Protein AF-G9XUE3-F1 (afdb_monomer_lite)

Foldseek 3Di:
DVLPVQWDDDPVDIDGNVVVVVVVVVCVPPDDDDDPDPDDPVVSVVVVVCVVVVVVLVVCLVPVLPPDCPVDPDPVVNVVSSVVSVVVSD

InterPro domains:
  IPR002559 Transposase IS4-like domain [PF01609] (33-89)
  IPR012337 Ribonuclease H-like superfamily [SSF53098] (31-89)
  IPR047654 IS1634 transposase [NF033559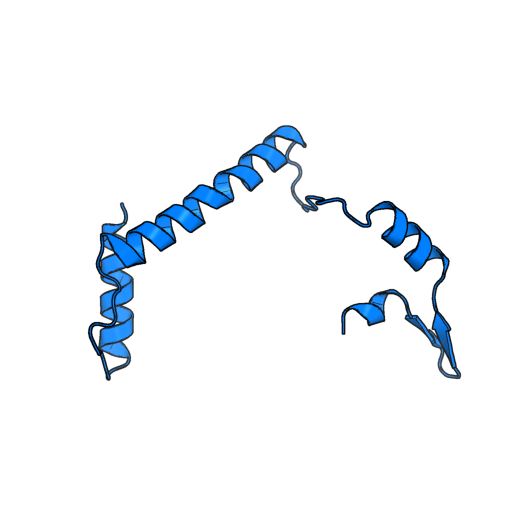] (2-90)

Structure (mmCIF, N/CA/C/O backbone):
data_AF-G9XUE3-F1
#
_entry.id   AF-G9XUE3-F1
#
loop_
_atom_site.group_PDB
_atom_site.id
_atom_site.type_symbol
_atom_site.label_atom_id
_atom_site.label_alt_id
_atom_site.label_comp_id
_atom_site.label_asym_id
_atom_site.label_entity_id
_atom_site.label_seq_id
_atom_site.pdbx_PDB_ins_code
_atom_site.Cartn_x
_atom_site.Cartn_y
_atom_site.Cartn_z
_atom_site.occupancy
_atom_site.B_iso_or_equiv
_atom_site.auth_seq_id
_atom_site.auth_comp_id
_atom_site.auth_asym_id
_atom_site.auth_atom_id
_atom_site.pdbx_PDB_model_num
ATOM 1 N N . SER A 1 1 ? 0.469 -8.395 18.364 1.00 56.97 1 SER A N 1
ATOM 2 C CA . SER A 1 1 ? -0.932 -8.799 18.584 1.00 56.97 1 SER A CA 1
ATOM 3 C C . SER A 1 1 ? -1.783 -7.546 18.550 1.00 56.97 1 SER A C 1
ATOM 5 O O . SER A 1 1 ? -1.628 -6.701 19.428 1.00 56.97 1 SER A O 1
ATOM 7 N N . GLU A 1 2 ? -2.611 -7.408 17.514 1.00 72.12 2 GLU A N 1
ATOM 8 C CA . GLU A 1 2 ? -3.453 -6.231 17.227 1.00 72.12 2 GLU A CA 1
ATOM 9 C C . GLU A 1 2 ? -4.379 -5.834 18.388 1.00 72.12 2 GLU A C 1
ATOM 11 O O . GLU A 1 2 ? -4.767 -4.678 18.520 1.00 72.12 2 GLU A O 1
ATOM 16 N N . TYR A 1 3 ? -4.684 -6.770 19.286 1.00 74.62 3 TYR A N 1
ATOM 17 C CA . TYR A 1 3 ? -5.625 -6.572 20.388 1.00 74.62 3 TYR A CA 1
ATOM 18 C C . TYR A 1 3 ? -5.049 -5.807 21.587 1.00 74.62 3 TYR A C 1
ATOM 20 O O . TYR A 1 3 ? -5.798 -5.363 22.455 1.00 74.62 3 TYR A O 1
ATOM 28 N N . LYS A 1 4 ? -3.725 -5.593 21.635 1.00 77.75 4 LYS A N 1
ATOM 29 C CA . LYS A 1 4 ? -3.052 -4.925 22.764 1.00 77.75 4 LYS A CA 1
ATOM 30 C C . LYS A 1 4 ? -3.544 -3.486 22.985 1.00 77.75 4 LYS A C 1
ATOM 32 O O . LYS A 1 4 ? -3.538 -3.013 24.114 1.00 77.75 4 LYS A O 1
ATOM 37 N N . LYS A 1 5 ? -4.017 -2.805 21.933 1.00 79.00 5 LYS A N 1
ATOM 38 C CA . LYS A 1 5 ? -4.549 -1.429 22.008 1.00 79.00 5 LYS A CA 1
ATOM 39 C C . LYS A 1 5 ? -5.870 -1.304 22.781 1.00 79.00 5 LYS A C 1
ATOM 41 O O . LYS A 1 5 ? -6.199 -0.205 23.229 1.00 79.00 5 LYS A O 1
ATOM 46 N N . TYR A 1 6 ? -6.591 -2.413 22.962 1.00 81.25 6 TYR A N 1
ATOM 47 C CA . TYR A 1 6 ? -7.886 -2.466 23.652 1.00 81.25 6 TYR A CA 1
ATOM 48 C C . TYR A 1 6 ? -7.790 -2.959 25.097 1.00 81.25 6 TYR A C 1
ATOM 50 O O . TYR A 1 6 ? -8.812 -3.063 25.769 1.00 81.25 6 TYR A O 1
ATOM 58 N N . ILE A 1 7 ? -6.590 -3.274 25.585 1.00 84.62 7 ILE A N 1
ATOM 59 C CA . ILE A 1 7 ? -6.383 -3.800 26.934 1.00 84.62 7 ILE A CA 1
ATOM 60 C C . ILE A 1 7 ? -5.710 -2.716 27.773 1.00 84.62 7 ILE A C 1
ATOM 62 O O . ILE A 1 7 ? -4.628 -2.238 27.433 1.00 84.62 7 ILE A O 1
ATOM 66 N N . ASN A 1 8 ? -6.342 -2.345 28.881 1.00 78.94 8 ASN A N 1
ATOM 67 C CA . ASN A 1 8 ? -5.694 -1.585 29.938 1.00 78.94 8 ASN A CA 1
ATOM 68 C C . ASN A 1 8 ? -5.044 -2.594 30.891 1.00 78.94 8 ASN A C 1
ATOM 70 O O . ASN A 1 8 ? -5.723 -3.463 31.436 1.00 78.94 8 ASN A O 1
ATOM 74 N N . VAL A 1 9 ? -3.730 -2.501 31.074 1.00 79.00 9 VAL A N 1
ATOM 75 C CA . VAL A 1 9 ? -2.996 -3.353 32.017 1.00 79.00 9 VAL A CA 1
ATOM 76 C C . VAL A 1 9 ? -2.644 -2.512 33.236 1.00 79.00 9 VAL A C 1
ATOM 78 O O . VAL A 1 9 ? -1.866 -1.566 33.126 1.00 79.00 9 VAL A O 1
ATOM 81 N N . THR A 1 10 ? -3.217 -2.851 34.386 1.00 72.69 10 THR A N 1
ATOM 82 C CA . THR A 1 10 ? -2.750 -2.414 35.707 1.00 72.69 10 THR A CA 1
ATOM 83 C C . THR A 1 10 ? -1.917 -3.530 36.339 1.00 72.69 10 THR A C 1
ATOM 85 O O . THR A 1 10 ? -2.011 -4.685 35.927 1.00 72.69 10 THR A O 1
ATOM 88 N N . ALA A 1 11 ? -1.084 -3.198 37.332 1.00 66.88 11 ALA A N 1
ATOM 89 C CA . ALA A 1 11 ? -0.151 -4.140 37.969 1.00 66.88 11 ALA A CA 1
ATOM 90 C C . ALA A 1 11 ? -0.818 -5.422 38.524 1.00 66.88 11 ALA A C 1
ATOM 92 O O . ALA A 1 11 ? -0.142 -6.428 38.711 1.00 66.88 11 ALA A O 1
ATOM 93 N N . GLU A 1 12 ? -2.135 -5.391 38.743 1.00 68.69 12 GLU A N 1
ATOM 94 C CA . GLU A 1 12 ? -2.916 -6.454 39.384 1.00 68.69 12 GLU A CA 1
ATOM 95 C C . GLU A 1 12 ? -3.959 -7.105 38.451 1.00 68.69 12 GLU A C 1
ATOM 97 O O . GLU A 1 12 ? -4.458 -8.185 38.763 1.00 68.69 12 GLU A O 1
ATOM 102 N N . ALA A 1 13 ? -4.295 -6.500 37.299 1.00 69.25 13 ALA A N 1
ATOM 103 C CA . ALA A 1 13 ? -5.294 -7.041 36.370 1.00 69.25 13 ALA A CA 1
ATOM 104 C C . ALA A 1 13 ? -5.202 -6.443 34.953 1.00 69.25 13 ALA A C 1
ATOM 106 O O . ALA A 1 13 ? -4.846 -5.281 34.761 1.00 69.25 13 ALA A O 1
ATOM 107 N N . ALA A 1 14 ? -5.602 -7.227 33.949 1.00 76.88 14 ALA A N 1
ATOM 108 C CA . ALA A 1 14 ? -5.822 -6.755 32.583 1.00 76.88 14 ALA A CA 1
ATOM 109 C C . ALA A 1 14 ? -7.329 -6.612 32.330 1.00 76.88 14 ALA A C 1
ATOM 111 O O . ALA A 1 14 ? -8.064 -7.596 32.393 1.00 76.88 14 ALA A O 1
ATOM 112 N N . THR A 1 15 ? -7.795 -5.397 32.044 1.00 80.44 15 THR A N 1
ATOM 113 C CA . THR A 1 15 ? -9.207 -5.111 31.749 1.00 80.44 15 THR A CA 1
ATOM 114 C C . THR A 1 15 ? -9.382 -4.641 30.309 1.00 80.44 15 THR A C 1
ATOM 116 O O . THR A 1 15 ? -8.513 -3.983 29.732 1.00 80.44 15 THR A O 1
ATOM 119 N N . ILE A 1 16 ? -10.510 -5.001 29.695 1.00 83.62 16 ILE A N 1
ATOM 120 C CA . ILE A 1 16 ? -10.848 -4.554 28.340 1.00 83.62 16 ILE A CA 1
ATOM 121 C C . ILE A 1 16 ? -11.366 -3.119 28.418 1.00 83.62 16 ILE A C 1
ATOM 123 O O . ILE A 1 16 ? -12.306 -2.822 29.154 1.00 83.62 16 ILE A O 1
ATOM 127 N N . ASN A 1 17 ? -10.772 -2.234 27.625 1.00 84.00 17 ASN A N 1
ATOM 128 C CA . ASN A 1 17 ? -11.228 -0.864 27.461 1.00 84.00 17 ASN A CA 1
ATOM 129 C C . ASN A 1 17 ? -12.413 -0.832 26.482 1.00 84.00 17 ASN A C 1
ATOM 131 O O . ASN A 1 17 ? -12.236 -0.799 25.261 1.00 84.00 17 ASN A O 1
ATOM 135 N N . THR A 1 18 ? -13.628 -0.877 27.027 1.00 83.50 18 THR A N 1
ATOM 136 C CA . THR A 1 18 ? -14.882 -0.916 26.258 1.00 83.50 18 THR A CA 1
ATOM 137 C C . THR A 1 18 ? -15.136 0.361 25.458 1.00 83.50 18 THR A C 1
ATOM 139 O O . THR A 1 18 ? -15.742 0.283 24.392 1.00 83.50 18 THR A O 1
ATOM 142 N N . ASP A 1 19 ? -14.634 1.517 25.896 1.00 84.56 19 ASP A N 1
ATOM 143 C CA . ASP A 1 19 ? -14.769 2.780 25.159 1.00 84.56 19 ASP A CA 1
ATOM 144 C C . ASP A 1 19 ? -13.938 2.782 23.873 1.00 84.56 19 ASP A C 1
ATOM 146 O O . ASP A 1 19 ? -14.455 3.090 22.798 1.00 84.56 19 ASP A O 1
ATOM 150 N N . LYS A 1 20 ? -12.674 2.344 23.946 1.00 81.62 20 LYS A N 1
ATOM 151 C CA . LYS A 1 20 ? -11.829 2.167 22.750 1.00 81.62 20 LYS A CA 1
ATOM 152 C C . LYS A 1 20 ? -12.404 1.130 21.789 1.00 81.62 20 LYS A C 1
ATOM 154 O O . LYS A 1 20 ? -12.259 1.271 20.577 1.00 81.62 20 LYS A O 1
ATOM 159 N N . LEU A 1 21 ? -13.050 0.095 22.326 1.00 84.00 21 LEU A N 1
ATOM 160 C CA . LEU A 1 21 ? -13.714 -0.929 21.525 1.00 84.00 21 LEU A CA 1
ATOM 161 C C . LEU A 1 21 ? -14.921 -0.351 20.772 1.00 84.00 21 LEU A C 1
ATOM 163 O O . LEU A 1 21 ? -15.037 -0.552 19.568 1.00 84.00 21 LEU A O 1
ATOM 167 N N . LYS A 1 22 ? -15.775 0.426 21.451 1.00 85.19 22 LYS A N 1
ATOM 168 C CA . LYS A 1 22 ? -16.918 1.108 20.822 1.00 85.19 22 LYS A CA 1
ATOM 169 C C . LYS A 1 22 ? -16.479 2.095 19.745 1.00 85.19 22 LYS A C 1
ATOM 171 O O . LYS A 1 22 ? -17.099 2.136 18.692 1.00 85.19 22 LYS A O 1
ATOM 176 N N . GLN A 1 23 ? -15.415 2.861 19.984 1.00 84.19 23 GLN A N 1
ATOM 177 C CA . GLN A 1 23 ? -14.876 3.790 18.985 1.00 84.19 23 GLN A CA 1
ATOM 178 C C . GLN A 1 23 ? -14.336 3.063 17.753 1.00 84.19 23 GLN A C 1
ATOM 180 O O . GLN A 1 23 ? -14.578 3.507 16.638 1.00 84.19 23 GLN A O 1
ATOM 185 N N . ALA A 1 24 ? -13.641 1.938 17.938 1.00 81.50 24 ALA A N 1
ATOM 186 C CA . ALA A 1 24 ? -13.182 1.126 16.816 1.00 81.50 24 ALA A CA 1
ATOM 187 C C . ALA A 1 24 ? -14.354 0.528 16.023 1.00 81.50 24 ALA A C 1
ATOM 189 O O . ALA A 1 24 ? -14.320 0.571 14.799 1.00 81.50 24 ALA A O 1
ATOM 190 N N . ALA A 1 25 ? -15.411 0.080 16.709 1.00 85.62 25 ALA A N 1
ATOM 191 C CA . ALA A 1 25 ? -16.590 -0.512 16.078 1.00 85.62 25 ALA A CA 1
ATOM 192 C C . ALA A 1 25 ? -17.331 0.440 15.121 1.00 85.62 25 ALA A C 1
ATOM 194 O O . ALA A 1 25 ? -17.966 -0.011 14.174 1.00 85.62 25 ALA A O 1
ATOM 195 N N . VAL A 1 26 ? -17.235 1.761 15.324 1.00 84.75 26 VAL A N 1
ATOM 196 C CA . VAL A 1 26 ? -17.811 2.764 14.402 1.00 84.75 26 VAL A CA 1
ATOM 197 C C . VAL A 1 26 ? -17.169 2.694 13.014 1.00 84.75 26 VAL A C 1
ATOM 199 O O . VAL A 1 26 ? -17.807 3.022 12.016 1.00 84.75 26 VAL A O 1
ATOM 202 N N . PHE A 1 27 ? -15.910 2.271 12.950 1.00 80.62 27 PHE A N 1
ATOM 203 C CA . PHE A 1 27 ? -15.125 2.223 11.723 1.00 80.62 27 PHE A CA 1
ATOM 204 C C . PHE A 1 27 ? -15.034 0.816 11.125 1.00 80.62 27 PHE A C 1
ATOM 206 O O . PHE A 1 27 ? -14.352 0.621 10.118 1.00 80.62 27 PHE A O 1
ATOM 213 N N . ASP A 1 28 ? -15.728 -0.162 11.711 1.00 83.88 28 ASP A N 1
ATOM 214 C CA . ASP A 1 28 ? -15.747 -1.526 11.197 1.00 83.88 28 ASP A CA 1
ATOM 215 C C . ASP A 1 28 ? -16.371 -1.558 9.792 1.00 83.88 28 ASP A C 1
ATOM 217 O O . ASP A 1 28 ? -17.471 -1.062 9.552 1.00 83.88 28 ASP A O 1
ATOM 221 N N . GLY A 1 29 ? -15.642 -2.137 8.835 1.00 83.38 29 GLY A N 1
ATOM 222 C CA . GLY A 1 29 ? -16.053 -2.206 7.428 1.00 83.38 29 GLY A CA 1
ATOM 223 C C . GLY A 1 29 ? -15.782 -0.939 6.609 1.00 83.38 29 GLY A C 1
ATOM 224 O O . GLY A 1 29 ? -15.993 -0.955 5.396 1.00 83.38 29 GLY A O 1
ATOM 225 N N . LEU A 1 30 ? -15.274 0.132 7.225 1.00 84.44 30 LEU A N 1
ATOM 226 C CA . LEU A 1 30 ? -14.835 1.334 6.520 1.00 84.44 30 LEU A CA 1
ATOM 227 C C . LEU A 1 30 ? -13.341 1.258 6.200 1.00 84.44 30 LEU A C 1
ATOM 229 O O . LEU A 1 30 ? -12.519 0.885 7.035 1.00 84.44 30 LEU A O 1
ATOM 233 N N . TYR A 1 31 ? -12.981 1.664 4.984 1.00 82.38 31 TYR A N 1
ATOM 234 C CA . TYR A 1 31 ? -11.586 1.859 4.609 1.00 82.38 31 TYR A CA 1
ATOM 235 C C . TYR A 1 31 ? -11.207 3.326 4.813 1.00 82.38 31 TYR A C 1
ATOM 237 O O . TYR A 1 31 ? -11.670 4.197 4.076 1.00 82.38 31 TYR A O 1
ATOM 245 N N . ILE A 1 32 ? -10.401 3.603 5.838 1.00 86.50 32 ILE A N 1
ATOM 246 C CA . ILE A 1 32 ? -10.056 4.966 6.254 1.00 86.50 32 ILE A CA 1
ATOM 247 C C . ILE A 1 32 ? -8.604 5.256 5.904 1.00 86.50 32 ILE A C 1
ATOM 249 O O . ILE A 1 32 ? -7.703 4.494 6.250 1.00 86.50 32 ILE A O 1
ATOM 253 N N . LEU A 1 33 ? -8.381 6.398 5.257 1.00 87.19 33 LEU A N 1
ATOM 254 C CA . LEU A 1 33 ? -7.046 6.933 5.029 1.00 87.19 33 LEU A CA 1
ATOM 255 C C . LEU A 1 33 ? -6.662 7.822 6.207 1.00 87.19 33 LEU A C 1
ATOM 257 O O . LEU A 1 33 ? -7.237 8.891 6.401 1.00 87.19 33 LEU A O 1
ATOM 261 N N . GLN A 1 34 ? -5.689 7.370 6.994 1.00 88.25 34 GLN A N 1
ATOM 262 C CA . GLN A 1 34 ? -5.097 8.158 8.066 1.00 88.25 34 GLN A CA 1
ATOM 263 C C . GLN A 1 34 ? -3.700 8.606 7.644 1.00 88.25 34 GLN A C 1
ATOM 265 O O . GLN A 1 34 ? -2.859 7.786 7.284 1.00 88.25 34 GLN A O 1
ATOM 270 N N . THR A 1 35 ? -3.458 9.912 7.694 1.00 88.56 35 THR A N 1
ATOM 271 C CA . THR A 1 35 ? -2.191 10.530 7.297 1.00 88.56 35 THR A CA 1
ATOM 272 C C . THR A 1 35 ? -1.788 11.597 8.310 1.00 88.56 35 THR A C 1
ATOM 274 O O . THR A 1 35 ? -2.640 12.162 8.994 1.00 88.56 35 THR A O 1
ATOM 277 N N . ASN A 1 36 ? -0.488 11.856 8.423 1.00 92.50 36 ASN A N 1
ATOM 278 C CA . ASN A 1 36 ? 0.087 12.953 9.205 1.00 92.50 36 ASN A CA 1
ATOM 279 C C . ASN A 1 36 ? 0.436 14.176 8.335 1.00 92.50 36 ASN A C 1
ATOM 281 O O . ASN A 1 36 ? 1.160 15.055 8.790 1.00 92.50 36 ASN A O 1
ATOM 285 N N . THR A 1 37 ? -0.015 14.199 7.079 1.00 91.25 37 THR A N 1
ATOM 286 C CA . THR A 1 37 ? 0.211 15.302 6.139 1.00 91.25 37 THR A CA 1
ATOM 287 C C . THR A 1 37 ? -0.761 16.449 6.381 1.00 91.25 37 THR A C 1
ATOM 289 O O . THR A 1 37 ? -1.938 16.200 6.631 1.00 91.25 37 THR A O 1
ATOM 292 N N . ASP A 1 38 ? -0.317 17.676 6.123 1.00 93.12 38 ASP A N 1
ATOM 293 C CA . ASP A 1 38 ? -1.172 18.874 6.125 1.00 93.12 38 ASP A CA 1
ATOM 294 C C . ASP A 1 38 ? -1.945 19.081 4.805 1.00 93.12 38 ASP A C 1
ATOM 296 O O . ASP A 1 38 ? -2.561 20.124 4.587 1.00 93.12 38 ASP A O 1
ATOM 300 N N . LEU A 1 39 ? -1.894 18.099 3.896 1.00 92.00 39 LEU A N 1
ATOM 301 C CA . LEU A 1 39 ? -2.592 18.141 2.613 1.00 92.00 39 LEU A CA 1
ATOM 302 C C . LEU A 1 39 ? -4.118 18.128 2.807 1.00 92.00 39 LEU A C 1
ATOM 304 O O . LEU A 1 39 ? -4.622 17.442 3.704 1.00 92.00 39 LEU A O 1
ATOM 308 N N . PRO A 1 40 ? -4.878 18.814 1.936 1.00 93.62 40 PRO A N 1
ATOM 309 C CA . PRO A 1 40 ? -6.330 18.749 1.973 1.00 93.62 40 PRO A CA 1
ATOM 310 C C . PRO A 1 40 ? -6.827 17.340 1.628 1.00 93.62 40 PRO A C 1
ATOM 312 O O . PRO A 1 40 ? -6.194 16.585 0.888 1.00 93.62 40 PRO A O 1
ATOM 315 N N . THR A 1 41 ? -8.000 16.981 2.152 1.00 90.19 41 THR A N 1
ATOM 316 C CA . THR A 1 41 ? -8.545 15.615 2.074 1.00 90.19 41 THR A CA 1
ATOM 317 C C . THR A 1 41 ? -8.647 15.076 0.644 1.00 90.19 41 THR A C 1
ATOM 319 O O . THR A 1 41 ? -8.371 13.898 0.416 1.00 90.19 41 THR A O 1
ATOM 322 N N . GLU A 1 42 ? -9.004 15.917 -0.329 1.00 90.88 42 GLU A N 1
ATOM 323 C CA . GLU A 1 42 ? -9.104 15.495 -1.732 1.00 90.88 42 GLU A CA 1
ATOM 324 C C . GLU A 1 42 ? -7.742 15.165 -2.355 1.00 90.88 42 GLU A C 1
ATOM 326 O O . GLU A 1 42 ? -7.616 14.194 -3.109 1.00 90.88 42 GLU A O 1
ATOM 331 N N . GLU A 1 43 ? -6.701 15.917 -1.998 1.00 90.81 43 GLU A N 1
ATOM 332 C CA . GLU A 1 43 ? -5.336 15.648 -2.451 1.00 90.81 43 GLU A CA 1
ATOM 333 C C . GLU A 1 43 ? -4.796 14.367 -1.821 1.00 90.81 43 GLU A C 1
ATOM 335 O O . GLU A 1 43 ? -4.201 13.550 -2.519 1.00 90.81 43 GLU A O 1
ATOM 340 N N . VAL A 1 44 ? -5.082 14.123 -0.538 1.00 91.88 44 VAL A N 1
ATOM 341 C CA . VAL A 1 44 ? -4.728 12.862 0.136 1.00 91.88 44 VAL A CA 1
ATOM 342 C C . VAL A 1 44 ? -5.384 11.670 -0.560 1.00 91.88 44 VAL A C 1
ATOM 344 O O . VAL A 1 44 ? -4.724 10.665 -0.823 1.00 91.88 44 VAL A O 1
ATOM 347 N N . ALA A 1 45 ? -6.672 11.771 -0.896 1.00 89.88 45 ALA A N 1
ATOM 348 C CA . ALA A 1 45 ? -7.384 10.708 -1.600 1.00 89.88 45 ALA A CA 1
ATOM 349 C C . ALA A 1 45 ? -6.816 10.465 -3.008 1.00 89.8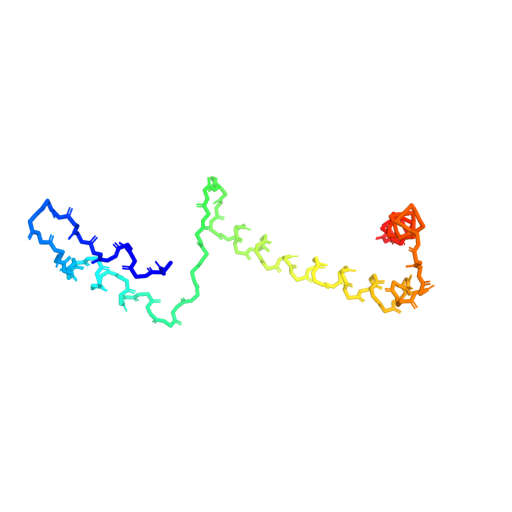8 45 ALA A C 1
ATOM 351 O O . ALA A 1 45 ? -6.722 9.318 -3.451 1.00 89.88 45 ALA A O 1
ATOM 352 N N . THR A 1 46 ? -6.418 11.532 -3.701 1.00 89.56 46 THR A N 1
ATOM 353 C CA . THR A 1 46 ? -5.811 11.455 -5.037 1.00 89.56 46 THR A CA 1
ATOM 354 C C . THR A 1 46 ? -4.421 10.828 -4.977 1.00 89.56 46 THR A C 1
ATOM 356 O O . THR A 1 46 ? -4.168 9.849 -5.674 1.00 89.56 46 THR A O 1
ATOM 359 N N . ALA A 1 47 ? -3.563 11.296 -4.071 1.00 87.12 47 ALA A N 1
ATOM 360 C CA . ALA A 1 47 ? -2.232 10.739 -3.850 1.00 87.12 47 ALA A CA 1
ATOM 361 C C . ALA A 1 47 ? -2.291 9.263 -3.431 1.00 87.12 47 ALA A C 1
ATOM 363 O O . ALA A 1 47 ? -1.504 8.443 -3.904 1.00 87.12 47 ALA A O 1
ATOM 364 N N . TYR A 1 48 ? -3.257 8.894 -2.584 1.00 88.19 48 TYR A N 1
ATOM 365 C CA . TYR A 1 48 ? -3.483 7.497 -2.229 1.00 88.19 48 TYR A CA 1
ATOM 366 C C . TYR A 1 48 ? -3.929 6.667 -3.433 1.00 88.19 48 TYR A C 1
ATOM 368 O O . TYR A 1 48 ? -3.484 5.532 -3.601 1.00 88.19 48 TYR A O 1
ATOM 376 N N . ARG A 1 49 ? -4.788 7.221 -4.297 1.00 84.62 49 ARG A N 1
ATOM 377 C CA . ARG A 1 49 ? -5.185 6.546 -5.531 1.00 84.62 49 ARG A CA 1
ATOM 378 C C . ARG A 1 49 ? -3.951 6.274 -6.385 1.00 84.62 49 ARG A C 1
ATOM 380 O O . ARG A 1 49 ? -3.773 5.134 -6.785 1.00 84.62 49 ARG A O 1
ATOM 387 N N . ASP A 1 50 ? -3.049 7.232 -6.559 1.00 86.12 50 ASP A N 1
ATOM 388 C CA . ASP A 1 50 ? -1.825 7.060 -7.355 1.00 86.12 50 ASP A CA 1
ATOM 389 C C . ASP A 1 50 ? -0.866 5.961 -6.866 1.00 86.12 50 ASP A C 1
ATOM 391 O O . ASP A 1 50 ? 0.024 5.551 -7.613 1.00 86.12 50 ASP A O 1
ATOM 395 N N . LEU A 1 51 ? -1.093 5.368 -5.690 1.00 83.62 51 LEU A N 1
ATOM 396 C CA . LEU A 1 51 ? -0.395 4.157 -5.248 1.00 83.62 51 LEU A CA 1
ATOM 397 C C . LEU A 1 51 ? -0.500 3.004 -6.266 1.00 83.62 51 LEU A C 1
ATOM 399 O O . LEU A 1 51 ? 0.448 2.228 -6.417 1.00 83.62 51 LEU A O 1
ATOM 403 N N . TRP A 1 52 ? -1.597 2.916 -7.033 1.00 83.81 52 TRP A N 1
ATOM 404 C CA . TRP A 1 52 ? -1.743 1.910 -8.099 1.00 83.81 52 TRP A CA 1
ATOM 405 C C . TRP A 1 52 ? -0.642 2.029 -9.167 1.00 83.81 52 TRP A C 1
ATOM 407 O O . TRP A 1 52 ? -0.290 1.038 -9.813 1.00 83.81 52 TRP A O 1
ATOM 417 N N . GLN A 1 53 ? -0.063 3.220 -9.355 1.00 83.12 53 GLN A N 1
ATOM 418 C CA . GLN A 1 53 ? 1.035 3.434 -10.297 1.00 83.12 53 GLN A CA 1
ATOM 419 C C . GLN A 1 53 ? 2.293 2.680 -9.856 1.00 83.12 53 GLN A C 1
ATOM 421 O O . GLN A 1 53 ? 2.976 2.096 -10.697 1.00 83.12 53 GLN A O 1
ATOM 426 N N . ILE A 1 54 ? 2.558 2.606 -8.547 1.00 81.00 54 ILE A N 1
ATOM 427 C CA . ILE A 1 54 ? 3.659 1.813 -7.985 1.00 81.00 54 ILE A CA 1
ATOM 428 C C . ILE A 1 54 ? 3.407 0.322 -8.226 1.00 81.00 54 ILE A C 1
ATOM 430 O O . ILE A 1 54 ? 4.294 -0.391 -8.699 1.00 81.00 54 ILE A O 1
ATOM 434 N N . GLU A 1 55 ? 2.189 -0.164 -7.980 1.00 83.44 55 GLU A N 1
ATOM 435 C CA . GLU A 1 55 ? 1.833 -1.560 -8.268 1.00 83.44 55 GLU A CA 1
ATOM 436 C C . GLU A 1 55 ? 1.995 -1.901 -9.753 1.00 83.44 55 GLU A C 1
ATOM 438 O O . GLU A 1 55 ? 2.511 -2.968 -10.107 1.00 83.44 55 GLU A O 1
ATOM 443 N N . ARG A 1 56 ? 1.597 -0.983 -10.640 1.00 84.19 56 ARG A N 1
ATOM 444 C CA . ARG A 1 56 ? 1.799 -1.105 -12.086 1.00 84.19 56 ARG A CA 1
ATOM 445 C C . ARG A 1 56 ? 3.282 -1.102 -12.444 1.00 84.19 56 ARG A C 1
ATOM 447 O O . ARG A 1 56 ? 3.690 -1.924 -13.259 1.00 84.19 56 ARG A O 1
ATOM 454 N N . ALA A 1 57 ? 4.091 -0.240 -11.837 1.00 82.19 57 ALA A N 1
ATOM 455 C CA . ALA A 1 57 ? 5.535 -0.198 -12.045 1.00 82.19 57 ALA A CA 1
ATOM 456 C C . ALA A 1 57 ? 6.187 -1.535 -11.648 1.00 82.19 57 ALA A C 1
ATOM 458 O O . ALA A 1 57 ? 6.930 -2.119 -12.436 1.00 82.19 57 ALA A O 1
ATOM 459 N N . PHE A 1 58 ? 5.812 -2.106 -10.498 1.00 80.50 58 PHE A N 1
ATOM 460 C CA . PHE A 1 58 ? 6.254 -3.443 -10.089 1.00 80.50 58 PHE A CA 1
ATOM 461 C C . PHE A 1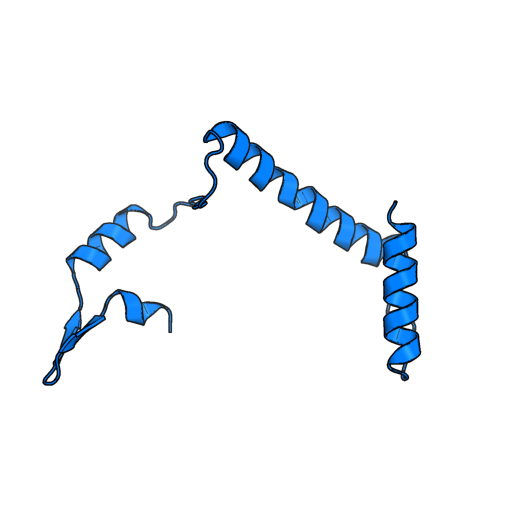 58 ? 5.762 -4.550 -11.024 1.00 80.50 58 PHE A C 1
ATOM 463 O O . PHE A 1 58 ? 6.497 -5.502 -11.297 1.00 80.50 58 PHE A O 1
ATOM 470 N N . ARG A 1 59 ? 4.529 -4.450 -11.530 1.00 81.75 59 ARG A N 1
ATOM 471 C CA . ARG A 1 59 ? 3.997 -5.394 -12.521 1.00 81.75 59 ARG A CA 1
ATOM 472 C C . ARG A 1 59 ? 4.794 -5.334 -13.822 1.00 81.75 59 ARG A C 1
ATOM 474 O O . ARG A 1 59 ? 5.163 -6.386 -14.339 1.00 81.75 59 ARG A O 1
ATOM 481 N N . ASN A 1 60 ? 5.097 -4.139 -14.321 1.00 79.69 60 ASN A N 1
ATOM 482 C CA . ASN A 1 60 ? 5.901 -3.923 -15.527 1.00 79.69 60 ASN A CA 1
ATOM 483 C C . ASN A 1 60 ? 7.332 -4.434 -15.348 1.00 79.69 60 ASN A C 1
ATOM 485 O O . ASN A 1 60 ? 7.853 -5.124 -16.219 1.00 79.69 60 ASN A O 1
ATOM 489 N N . LEU A 1 61 ? 7.933 -4.181 -14.187 1.00 79.06 61 LEU A N 1
ATOM 490 C CA . LEU A 1 61 ? 9.261 -4.677 -13.840 1.00 79.06 61 LEU A CA 1
ATOM 491 C C . LEU A 1 61 ? 9.320 -6.217 -13.859 1.00 79.06 61 LEU A C 1
ATOM 493 O O . LEU A 1 61 ? 10.277 -6.798 -14.361 1.00 79.06 61 LEU A O 1
ATOM 497 N N . LYS A 1 62 ? 8.264 -6.892 -13.394 1.00 74.25 62 LYS A N 1
ATOM 498 C CA . LYS A 1 62 ? 8.166 -8.363 -13.413 1.00 74.25 62 LYS A CA 1
ATOM 499 C C . LYS A 1 62 ? 7.812 -8.962 -14.779 1.00 74.25 62 LYS A C 1
ATOM 501 O O . LYS A 1 62 ? 8.118 -10.127 -15.008 1.00 74.25 62 LYS A O 1
ATOM 506 N N . SER A 1 63 ? 7.123 -8.220 -15.648 1.00 73.00 63 SER A N 1
ATOM 507 C CA . SER A 1 63 ? 6.571 -8.750 -16.908 1.00 73.00 63 SER A CA 1
ATOM 508 C C . SER A 1 63 ? 7.334 -8.292 -18.150 1.00 73.00 63 SER A C 1
ATOM 510 O O . SER A 1 63 ? 7.746 -9.136 -18.940 1.00 73.00 63 SER A O 1
ATOM 512 N N . THR A 1 64 ? 7.539 -6.984 -18.311 1.00 65.75 64 THR A N 1
ATOM 513 C CA . THR A 1 64 ? 8.152 -6.360 -19.495 1.00 65.75 64 THR A CA 1
ATOM 514 C C . THR A 1 64 ? 9.674 -6.326 -19.408 1.00 65.75 64 THR A C 1
ATOM 516 O O . THR A 1 64 ? 10.350 -6.629 -20.383 1.00 65.75 64 THR A O 1
ATOM 519 N N . LEU A 1 65 ? 10.216 -5.977 -18.238 1.00 62.72 65 LEU A N 1
ATOM 520 C CA . LEU A 1 65 ? 11.665 -5.860 -17.998 1.00 62.72 65 LEU A CA 1
ATOM 521 C C . LEU A 1 65 ? 12.315 -7.170 -17.540 1.00 62.72 65 LEU A C 1
ATOM 523 O O . LEU A 1 65 ? 13.482 -7.185 -17.155 1.00 62.72 65 LEU A O 1
ATOM 527 N N . ASP A 1 66 ? 11.542 -8.255 -17.588 1.00 63.19 66 ASP A N 1
ATOM 528 C CA . ASP A 1 66 ? 11.976 -9.624 -17.345 1.00 63.19 66 ASP A CA 1
ATOM 529 C C . ASP A 1 66 ? 12.793 -9.794 -16.053 1.00 63.19 66 ASP A C 1
ATOM 531 O O . ASP A 1 66 ? 13.767 -10.543 -16.022 1.00 63.19 66 ASP A O 1
ATOM 535 N N . LEU A 1 67 ? 12.344 -9.195 -14.935 1.00 60.25 67 LEU A N 1
ATOM 536 C CA . LEU A 1 67 ? 12.806 -9.570 -13.584 1.00 60.25 67 LEU A CA 1
ATOM 537 C C . LEU A 1 67 ? 12.371 -11.001 -13.195 1.00 60.25 67 LEU A C 1
ATOM 539 O O . LEU A 1 67 ? 12.213 -11.337 -12.018 1.00 60.25 67 LEU A O 1
ATOM 543 N N . ARG A 1 68 ? 12.107 -11.854 -14.190 1.00 63.56 68 ARG A N 1
ATOM 544 C CA . ARG A 1 68 ? 11.933 -13.284 -14.006 1.00 63.56 68 ARG A CA 1
ATOM 545 C C . ARG A 1 68 ? 13.206 -13.854 -13.380 1.00 63.56 68 ARG A C 1
ATOM 547 O O . ARG A 1 68 ? 14.283 -13.271 -13.491 1.00 63.56 68 ARG A O 1
ATOM 554 N N . PRO A 1 69 ? 13.118 -15.011 -12.714 1.00 62.81 69 PRO A N 1
ATOM 555 C CA . PRO A 1 69 ? 14.291 -15.6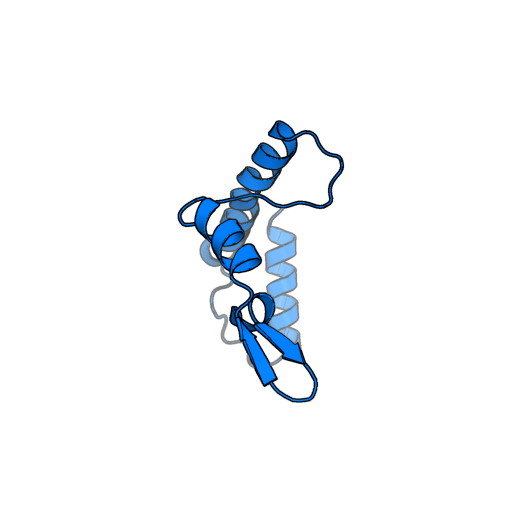23 -12.117 1.00 62.81 69 PRO A CA 1
ATOM 556 C C . PRO A 1 69 ? 15.334 -15.955 -13.198 1.00 62.81 69 PRO A C 1
ATOM 558 O O . PRO A 1 69 ? 15.237 -16.978 -13.865 1.00 62.81 69 PRO A O 1
ATOM 561 N N . VAL A 1 70 ? 16.387 -15.143 -13.329 1.00 68.12 70 VAL A N 1
ATOM 562 C CA . VAL A 1 70 ? 17.568 -15.450 -14.170 1.00 68.12 70 VAL A CA 1
ATOM 563 C C . VAL A 1 70 ? 18.506 -16.448 -13.456 1.00 68.12 70 VAL A C 1
ATOM 565 O O . VAL A 1 70 ? 19.699 -16.535 -13.738 1.00 68.12 70 VAL A O 1
ATOM 568 N N . TYR A 1 71 ? 17.983 -17.195 -12.473 1.00 73.44 71 TYR A N 1
ATOM 569 C CA . TYR A 1 71 ? 18.710 -18.130 -11.604 1.00 73.44 71 TYR A CA 1
ATOM 570 C C . TYR A 1 71 ? 20.097 -17.604 -11.202 1.00 73.44 71 TYR A C 1
ATOM 572 O O . TYR A 1 71 ? 21.126 -18.250 -11.397 1.00 73.44 71 TYR A O 1
ATOM 580 N N . HIS A 1 72 ? 20.157 -16.374 -10.693 1.00 79.19 72 HIS A N 1
ATOM 581 C CA . HIS A 1 72 ? 21.395 -15.825 -10.159 1.00 79.19 72 HIS A CA 1
ATOM 582 C C . HIS A 1 72 ? 21.664 -16.419 -8.772 1.00 79.19 72 HIS A C 1
ATOM 584 O O . HIS A 1 72 ? 20.861 -16.277 -7.863 1.00 79.19 72 HIS A O 1
ATOM 590 N N . TRP A 1 73 ? 22.823 -17.058 -8.609 1.00 81.50 73 TRP A N 1
ATOM 591 C CA . TRP A 1 73 ? 23.219 -17.723 -7.356 1.00 81.50 73 TRP A CA 1
ATOM 592 C C . TRP A 1 73 ? 24.169 -16.882 -6.494 1.00 81.50 73 TRP A C 1
ATOM 594 O O . TRP A 1 73 ? 24.415 -17.197 -5.338 1.00 81.50 73 TRP A O 1
ATOM 604 N N . LYS A 1 74 ? 24.761 -15.830 -7.077 1.00 89.94 74 LYS A N 1
ATOM 605 C CA . LYS A 1 74 ? 25.696 -14.929 -6.388 1.00 89.94 74 LYS A CA 1
ATOM 606 C C . LYS A 1 74 ? 24.991 -13.613 -6.096 1.00 89.94 74 LYS A C 1
ATOM 608 O O . LYS A 1 74 ? 24.519 -12.977 -7.038 1.00 89.94 74 LYS A O 1
ATOM 613 N N . GLU A 1 75 ? 25.027 -13.178 -4.843 1.00 88.94 75 GLU A N 1
ATOM 614 C CA . GLU A 1 75 ? 24.376 -11.956 -4.351 1.00 88.94 75 GLU A CA 1
ATOM 615 C C . GLU A 1 75 ? 24.670 -10.729 -5.226 1.00 88.94 75 GLU A C 1
ATOM 617 O O . GLU A 1 75 ? 23.752 -10.087 -5.724 1.00 88.94 75 GLU A O 1
ATOM 622 N N . ARG A 1 76 ? 25.946 -10.489 -5.562 1.00 91.88 76 ARG A N 1
ATOM 623 C CA . ARG A 1 76 ? 26.351 -9.365 -6.427 1.00 91.88 76 ARG A CA 1
ATOM 624 C C . ARG A 1 76 ? 25.620 -9.328 -7.776 1.00 91.88 76 ARG A C 1
ATOM 626 O O . ARG A 1 76 ? 25.352 -8.251 -8.297 1.00 91.88 76 ARG A O 1
ATOM 633 N N . ARG A 1 77 ? 25.326 -10.493 -8.368 1.00 86.50 77 ARG A N 1
ATOM 634 C CA . ARG A 1 77 ? 24.618 -10.579 -9.659 1.00 86.50 77 ARG A CA 1
ATOM 635 C C . ARG A 1 77 ? 23.123 -10.326 -9.504 1.00 86.50 77 ARG A C 1
ATOM 637 O O . ARG A 1 77 ? 22.544 -9.698 -10.380 1.00 86.50 77 ARG A O 1
ATOM 644 N N . ILE A 1 78 ? 22.533 -10.758 -8.390 1.00 85.19 78 ILE A N 1
ATOM 645 C CA . ILE A 1 78 ? 21.132 -10.475 -8.060 1.00 85.19 78 ILE A CA 1
ATOM 646 C C . ILE A 1 78 ? 20.940 -8.961 -7.924 1.00 85.19 78 ILE A C 1
ATOM 648 O O . ILE A 1 78 ? 20.114 -8.387 -8.629 1.00 85.19 78 ILE A O 1
ATOM 652 N N . SER A 1 79 ? 21.760 -8.300 -7.102 1.00 88.06 79 SER A N 1
ATOM 653 C CA . SER A 1 79 ? 21.656 -6.852 -6.879 1.00 88.06 79 SER A CA 1
ATOM 654 C C . SER A 1 79 ? 21.898 -6.047 -8.158 1.00 88.06 79 SER A C 1
ATOM 656 O O . SER A 1 79 ? 21.171 -5.096 -8.431 1.00 88.06 79 SER A O 1
ATOM 658 N N . GLY A 1 80 ? 22.874 -6.452 -8.979 1.00 89.00 80 GLY A N 1
ATOM 659 C CA . GLY A 1 80 ? 23.141 -5.807 -10.266 1.00 89.00 80 GLY A CA 1
ATOM 660 C C . GLY A 1 80 ? 21.977 -5.929 -11.255 1.00 89.00 80 GLY A C 1
ATOM 661 O O . GLY A 1 80 ? 21.609 -4.941 -11.882 1.00 89.00 80 GLY A O 1
ATOM 662 N N . HIS A 1 81 ? 21.364 -7.110 -11.365 1.00 85.12 81 HIS A N 1
ATOM 663 C CA . HIS A 1 81 ? 20.206 -7.322 -12.237 1.00 85.12 81 HIS A CA 1
ATOM 664 C C . HIS A 1 81 ? 18.995 -6.485 -11.797 1.00 85.12 81 HIS A C 1
ATOM 666 O O . HIS A 1 81 ? 18.411 -5.791 -12.625 1.00 85.12 81 HIS A O 1
ATOM 672 N N . ILE A 1 82 ? 18.679 -6.465 -10.496 1.00 84.62 82 ILE A N 1
ATOM 673 C CA . ILE A 1 82 ? 17.587 -5.638 -9.953 1.00 84.62 82 ILE A CA 1
ATOM 674 C C . ILE A 1 82 ? 17.832 -4.151 -10.245 1.00 84.62 82 ILE A C 1
ATOM 676 O O . ILE A 1 82 ? 16.913 -3.457 -10.675 1.00 84.62 82 ILE A O 1
ATOM 680 N N . MET A 1 83 ? 19.067 -3.668 -10.068 1.00 87.00 83 MET A N 1
ATOM 681 C CA . MET A 1 83 ? 19.432 -2.274 -10.351 1.00 87.00 83 MET A CA 1
ATOM 682 C C . MET A 1 83 ? 19.246 -1.911 -11.830 1.00 87.00 83 MET A C 1
ATOM 684 O O . MET A 1 83 ? 18.730 -0.841 -12.140 1.00 87.00 83 MET A O 1
ATOM 688 N N . LEU A 1 84 ? 19.636 -2.801 -12.747 1.00 85.50 84 LEU A N 1
ATOM 689 C CA . LEU A 1 84 ? 19.451 -2.587 -14.185 1.00 85.50 84 LEU A CA 1
ATOM 690 C C . LEU A 1 84 ? 17.968 -2.560 -14.573 1.00 85.50 84 LEU A C 1
ATOM 692 O O . LEU A 1 84 ? 17.554 -1.661 -15.300 1.00 85.50 84 LEU A O 1
ATOM 696 N N . CYS A 1 85 ? 17.162 -3.494 -14.059 1.00 82.69 85 CYS A N 1
ATOM 697 C CA . CYS A 1 85 ? 15.715 -3.497 -14.287 1.00 82.69 85 CYS A CA 1
ATOM 698 C C . CYS A 1 85 ? 15.045 -2.240 -13.718 1.00 82.69 85 CYS A C 1
ATOM 700 O O . CYS A 1 85 ? 14.113 -1.726 -14.324 1.00 82.69 85 CYS A O 1
ATOM 702 N N . PHE A 1 86 ? 15.522 -1.725 -12.581 1.00 83.56 86 PHE A N 1
ATOM 703 C CA . PHE A 1 86 ? 15.032 -0.466 -12.021 1.00 83.56 86 PHE A CA 1
ATOM 704 C C . PHE A 1 86 ? 15.408 0.740 -12.893 1.00 83.56 86 PHE A C 1
ATOM 706 O O . PHE A 1 86 ? 14.555 1.576 -13.169 1.00 83.56 86 PHE A O 1
ATOM 713 N N . LEU A 1 87 ? 16.652 0.818 -13.380 1.00 85.56 87 LEU A N 1
ATOM 714 C CA . LEU A 1 87 ? 17.100 1.910 -14.252 1.00 85.56 87 LEU A CA 1
ATOM 715 C C . LEU A 1 87 ? 16.346 1.944 -15.591 1.00 85.56 87 LEU A C 1
ATOM 717 O O . LEU A 1 87 ? 16.096 3.014 -16.133 1.00 85.56 87 LEU A O 1
ATOM 721 N N . ALA A 1 88 ? 15.980 0.778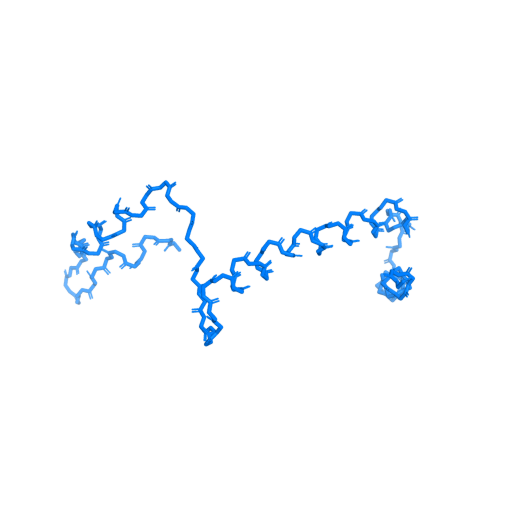 -16.118 1.00 84.06 88 ALA A N 1
ATOM 722 C CA . ALA A 1 88 ? 15.236 0.649 -17.367 1.00 84.06 88 ALA A CA 1
ATOM 723 C C . ALA A 1 88 ? 13.716 0.888 -17.220 1.00 84.06 88 ALA A C 1
ATOM 725 O O . ALA A 1 88 ? 12.997 0.818 -18.212 1.00 84.06 88 ALA A O 1
ATOM 726 N N . LEU A 1 89 ? 13.220 1.163 -16.007 1.00 75.62 89 LEU A N 1
ATOM 727 C CA . LEU A 1 89 ? 11.812 1.470 -15.710 1.00 75.62 89 LEU A CA 1
ATOM 728 C C . LEU A 1 89 ? 11.459 2.964 -15.915 1.00 75.62 89 LEU A C 1
ATOM 730 O O . LEU A 1 89 ? 10.420 3.409 -15.430 1.00 75.62 89 LEU A O 1
ATOM 734 N N . VAL A 1 90 ? 12.318 3.732 -16.598 1.00 60.41 90 VAL A N 1
ATOM 735 C CA . VAL A 1 90 ? 12.102 5.151 -16.951 1.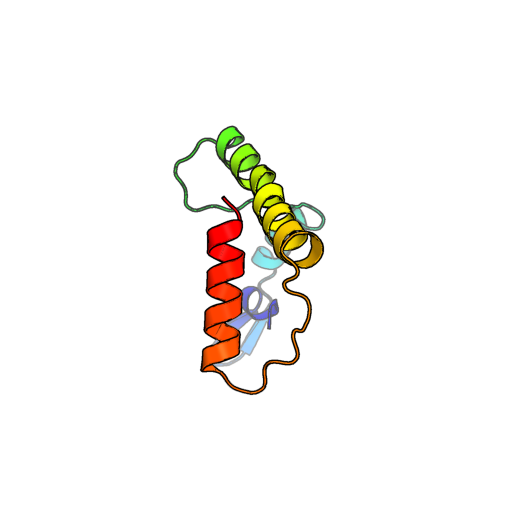00 60.41 90 VAL A CA 1
ATOM 736 C C . VAL A 1 90 ? 11.356 5.282 -18.273 1.00 60.41 90 VAL A C 1
ATOM 738 O O . VAL A 1 90 ? 11.732 4.576 -19.234 1.00 60.41 90 VAL A O 1
#

Sequence (90 aa):
SEYKKYINVTAEAATINTDKLKQAAVFDGLYILQTNTDLPTEEVATAYRDLWQIERAFRNLKSTLDLRPVYHWKERRISGHIMLCFLALV

pLDDT: mean 81.36, std 8.36, range [56.97, 93.62]

Radius of gyration: 22.31 Å; chains: 1; bounding box: 44×37×59 Å

Secondary structure (DSSP, 8-state):
-GGGGGEEEETTEEEE-HHHHHHHHTTTT---------S-HHHHHHHHHTHHHHHHHHHHHHHTS--S-----SHHHHHHHHHHHHHTT-

Organism: NCBI:txid537010